Protein AF-A0A8J8PZ64-F1 (afdb_monomer_lite)

InterPro domains:
  IPR006311 Twin-arginine translocation pathway, signal sequence [PS51318] (1-41)

pLDDT: mean 71.72, std 23.42, range [32.97, 97.94]

Secondary structure (DSSP, 8-state):
---------------------------------------------S------SSGGG-BTTB--SEEEEEEEPTT--EEEEEEESS-EES-SS-S-GGGS-SEEEEEE-TT-EEEEEE-S-EEEEEESSTTEEEEEEE--

Structure (mmCIF, N/CA/C/O backbone):
data_AF-A0A8J8PZ64-F1
#
_entry.id   AF-A0A8J8PZ64-F1
#
loop_
_atom_site.group_PDB
_atom_site.id
_atom_site.type_symbol
_atom_site.label_atom_id
_atom_site.label_alt_id
_atom_site.label_comp_id
_atom_site.label_asym_id
_atom_site.label_entity_id
_atom_site.label_seq_id
_atom_site.pdbx_PDB_ins_code
_atom_site.Cartn_x
_atom_site.Cartn_y
_atom_site.Cartn_z
_atom_site.occupancy
_atom_site.B_iso_or_equiv
_atom_site.auth_seq_id
_atom_site.auth_comp_id
_atom_site.auth_asym_id
_atom_site.auth_atom_id
_atom_site.pdbx_PDB_model_num
ATOM 1 N N . MET A 1 1 ? 7.705 -30.004 -70.614 1.00 44.09 1 MET A N 1
ATOM 2 C CA . MET A 1 1 ? 8.760 -28.973 -70.500 1.00 44.09 1 MET A CA 1
ATOM 3 C C . MET A 1 1 ? 9.393 -29.114 -69.126 1.00 44.09 1 MET A C 1
ATOM 5 O O . MET A 1 1 ? 8.659 -29.340 -68.176 1.00 44.09 1 MET A O 1
ATOM 9 N N . GLY A 1 2 ? 10.727 -29.132 -69.077 1.00 36.69 2 GLY A N 1
ATOM 10 C CA . GLY A 1 2 ? 11.543 -29.441 -67.898 1.00 36.69 2 GLY A CA 1
ATOM 11 C C . GLY A 1 2 ? 11.630 -28.334 -66.825 1.00 36.69 2 GLY A C 1
ATOM 12 O O . GLY A 1 2 ? 10.938 -27.327 -66.953 1.00 36.69 2 GLY A O 1
ATOM 13 N N . PRO A 1 3 ? 12.465 -28.541 -65.782 1.00 56.84 3 PRO A N 1
ATOM 14 C CA . PRO A 1 3 ? 12.222 -28.136 -64.385 1.00 56.84 3 PRO A CA 1
ATOM 15 C C . PRO A 1 3 ? 13.224 -27.101 -63.828 1.00 56.84 3 PRO A C 1
ATOM 17 O O . PRO A 1 3 ? 14.312 -27.000 -64.377 1.00 56.84 3 PRO A O 1
ATOM 20 N N . GLN A 1 4 ? 12.909 -26.443 -62.697 1.00 46.75 4 GLN A N 1
ATOM 21 C CA . GLN A 1 4 ? 13.827 -25.866 -61.672 1.00 46.75 4 GLN A CA 1
ATOM 22 C C . GLN A 1 4 ? 12.979 -25.707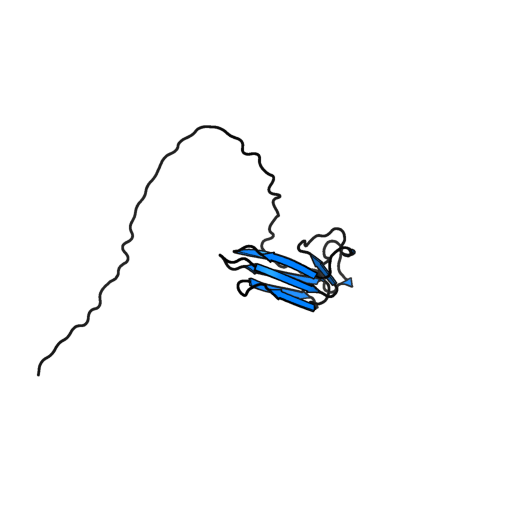 -60.385 1.00 46.75 4 GLN A C 1
ATOM 24 O O . GLN A 1 4 ? 11.940 -25.064 -60.456 1.00 46.75 4 GLN A O 1
ATOM 29 N N . ASN A 1 5 ? 13.153 -26.366 -59.233 1.00 42.94 5 ASN A N 1
ATOM 30 C CA . ASN A 1 5 ? 14.289 -26.787 -58.405 1.00 42.94 5 ASN A CA 1
ATOM 31 C C . ASN A 1 5 ? 15.132 -25.641 -57.833 1.00 42.94 5 ASN A C 1
ATOM 33 O O . ASN A 1 5 ? 16.129 -25.265 -58.439 1.00 42.94 5 ASN A O 1
ATOM 37 N N . SER A 1 6 ? 14.772 -25.193 -56.627 1.00 44.69 6 SER A N 1
ATOM 38 C CA . SER A 1 6 ? 15.728 -24.723 -55.615 1.00 44.69 6 SER A CA 1
ATOM 39 C C . SER A 1 6 ? 15.056 -24.635 -54.242 1.00 44.69 6 SER A C 1
ATOM 41 O O . SER A 1 6 ? 14.437 -23.640 -53.874 1.00 44.69 6 SER A O 1
ATOM 43 N N . SER A 1 7 ? 15.183 -25.729 -53.494 1.00 43.94 7 SER A N 1
ATOM 44 C CA . SER A 1 7 ? 15.190 -25.732 -52.035 1.00 43.94 7 SER A CA 1
ATOM 45 C C . SER A 1 7 ? 16.496 -25.097 -51.560 1.00 43.94 7 SER A C 1
ATOM 47 O O . SER A 1 7 ? 17.557 -25.464 -52.068 1.00 43.94 7 SER A O 1
ATOM 49 N N . THR A 1 8 ? 16.429 -24.212 -50.568 1.00 46.50 8 THR A N 1
ATOM 50 C CA . THR A 1 8 ? 17.603 -23.816 -49.783 1.00 46.50 8 THR A CA 1
ATOM 51 C C . THR A 1 8 ? 17.217 -23.821 -48.307 1.00 46.50 8 THR A C 1
ATOM 53 O O . THR A 1 8 ? 16.705 -22.839 -47.776 1.00 46.50 8 THR A O 1
ATOM 56 N N . GLU A 1 9 ? 17.423 -24.965 -47.664 1.00 47.56 9 GLU A N 1
ATOM 57 C CA . GLU A 1 9 ? 17.881 -25.016 -46.275 1.00 47.56 9 GLU A CA 1
ATOM 58 C C . GLU A 1 9 ? 19.364 -24.611 -46.290 1.00 47.56 9 GLU A C 1
ATOM 60 O O . GLU A 1 9 ? 20.082 -25.092 -47.163 1.00 47.56 9 GLU A O 1
ATOM 65 N N . ASP A 1 10 ? 19.822 -23.721 -45.402 1.00 39.72 10 ASP A N 1
ATOM 66 C CA . ASP A 1 10 ? 20.865 -24.099 -44.434 1.00 39.72 10 ASP A CA 1
ATOM 67 C C . ASP A 1 10 ? 21.176 -23.013 -43.383 1.00 39.72 10 ASP A C 1
ATOM 69 O O . ASP A 1 10 ? 21.138 -21.808 -43.639 1.00 39.72 10 ASP A O 1
ATOM 73 N N . ASP A 1 11 ? 21.489 -23.537 -42.200 1.00 41.00 11 ASP A N 1
ATOM 74 C CA . ASP A 1 11 ? 22.303 -23.058 -41.085 1.00 41.00 11 ASP A CA 1
ATOM 75 C C . ASP A 1 11 ? 22.575 -21.548 -40.921 1.00 41.00 11 ASP A C 1
ATOM 77 O O . ASP A 1 11 ? 23.451 -20.948 -41.542 1.00 41.00 11 ASP A O 1
ATOM 81 N N . SER A 1 12 ? 21.978 -20.967 -39.878 1.00 41.50 12 SER A N 1
ATOM 82 C CA . SER A 1 12 ? 22.634 -19.913 -39.093 1.00 41.50 12 SER A CA 1
ATOM 83 C C . SER A 1 12 ? 22.978 -20.461 -37.711 1.00 41.50 12 SER A C 1
ATOM 85 O O . SER A 1 12 ? 22.305 -20.197 -36.714 1.00 41.50 12 SER A O 1
ATOM 87 N N . ARG A 1 13 ? 24.048 -21.262 -37.669 1.00 42.12 13 ARG A N 1
ATOM 88 C CA . ARG A 1 13 ? 24.773 -21.603 -36.441 1.00 42.12 13 ARG A CA 1
ATOM 89 C C . ARG A 1 13 ? 25.406 -20.338 -35.874 1.00 42.12 13 ARG A C 1
ATOM 91 O O . ARG A 1 13 ? 26.291 -19.745 -36.486 1.00 42.12 13 ARG A O 1
ATOM 98 N N . ALA A 1 14 ? 24.957 -19.944 -34.688 1.00 43.00 14 ALA A N 1
ATOM 99 C CA . ALA A 1 14 ? 25.652 -18.968 -33.866 1.00 43.00 14 ALA A CA 1
ATOM 100 C C . ALA A 1 14 ? 26.965 -19.589 -33.363 1.00 43.00 14 ALA A C 1
ATOM 102 O O . ALA A 1 14 ? 26.963 -20.514 -32.549 1.00 43.00 14 ALA A O 1
ATOM 103 N N . ASP A 1 15 ? 28.079 -19.087 -33.883 1.00 42.19 15 ASP A N 1
ATOM 104 C CA . ASP A 1 15 ? 29.432 -19.436 -33.462 1.00 42.19 15 ASP A CA 1
ATOM 105 C C . ASP A 1 15 ? 29.724 -18.821 -32.070 1.00 42.19 15 ASP A C 1
ATOM 107 O O . ASP A 1 15 ? 29.544 -17.610 -31.886 1.00 42.19 15 ASP A O 1
ATOM 111 N N . PRO A 1 16 ? 30.158 -19.595 -31.056 1.00 41.16 16 PRO A N 1
ATOM 112 C CA . PRO A 1 16 ? 30.457 -19.061 -29.734 1.00 41.16 16 PRO A CA 1
ATOM 113 C C . PRO A 1 16 ? 31.863 -18.445 -29.710 1.00 41.16 16 PRO A C 1
ATOM 115 O O . PRO A 1 16 ? 32.870 -19.138 -29.543 1.00 41.16 16 PRO A O 1
ATOM 118 N N . GLN A 1 17 ? 31.953 -17.116 -29.806 1.00 47.59 17 GLN A N 1
ATOM 119 C CA . GLN A 1 17 ? 33.212 -16.410 -29.563 1.00 47.59 17 GLN A CA 1
ATOM 120 C C . GLN A 1 17 ? 33.625 -16.500 -28.086 1.00 47.59 17 GLN A C 1
ATOM 122 O O . GLN A 1 17 ? 33.199 -15.731 -27.226 1.00 47.59 17 GLN A O 1
ATOM 127 N N . ARG A 1 18 ? 34.535 -17.437 -27.809 1.00 47.91 18 ARG A N 1
ATOM 128 C CA . ARG A 1 18 ? 35.382 -17.461 -26.615 1.00 47.91 18 ARG A CA 1
ATOM 129 C C . ARG A 1 18 ? 36.363 -16.289 -26.657 1.00 47.91 18 ARG A C 1
ATOM 131 O O . ARG A 1 18 ? 37.212 -16.242 -27.545 1.00 47.91 18 ARG A O 1
ATOM 138 N N . ARG A 1 19 ? 36.344 -15.424 -25.642 1.00 50.28 19 ARG A N 1
ATOM 139 C CA . ARG A 1 19 ? 37.523 -14.643 -25.231 1.00 50.28 19 ARG A CA 1
ATOM 140 C C . ARG A 1 19 ? 37.612 -14.569 -23.709 1.00 50.28 19 ARG A C 1
ATOM 142 O O . ARG A 1 19 ? 36.892 -13.815 -23.068 1.00 50.28 19 ARG A O 1
ATOM 149 N N . SER A 1 20 ? 38.531 -15.362 -23.161 1.00 43.62 20 SER A N 1
ATOM 150 C CA . SER A 1 20 ? 39.109 -15.159 -21.834 1.00 43.62 20 SER A CA 1
ATOM 151 C C . SER A 1 20 ? 40.058 -13.965 -21.878 1.00 43.62 20 SER A C 1
ATOM 153 O O . SER A 1 20 ? 40.955 -13.940 -22.717 1.00 43.62 20 SER A O 1
ATOM 155 N N . VAL A 1 21 ? 39.921 -13.034 -20.936 1.00 55.03 21 VAL A N 1
ATOM 156 C CA . VAL A 1 21 ? 41.007 -12.127 -20.547 1.00 55.03 21 VAL A CA 1
ATOM 157 C C . VAL A 1 21 ? 41.043 -12.076 -19.022 1.00 55.03 21 VAL A C 1
ATOM 159 O O . VAL A 1 21 ? 40.174 -11.488 -18.386 1.00 55.03 21 VAL A O 1
ATOM 162 N N . LEU A 1 22 ? 42.048 -12.743 -18.450 1.00 48.59 22 LEU A N 1
ATOM 163 C CA . LEU A 1 22 ? 42.531 -12.481 -17.099 1.00 48.59 22 LEU A CA 1
ATOM 164 C C . LEU A 1 22 ? 43.326 -11.167 -17.113 1.00 48.59 22 LEU A C 1
ATOM 166 O O . LEU A 1 22 ? 44.247 -11.021 -17.912 1.00 48.59 22 LEU A O 1
ATOM 170 N N . ALA A 1 23 ? 43.025 -10.262 -16.186 1.00 49.69 23 ALA A N 1
ATOM 171 C CA . ALA A 1 23 ? 43.914 -9.182 -15.757 1.00 49.69 23 ALA A CA 1
ATOM 172 C C . ALA A 1 23 ? 43.668 -8.996 -14.249 1.00 49.69 23 ALA A C 1
ATOM 174 O O . ALA A 1 23 ? 42.551 -8.710 -13.835 1.00 49.69 23 ALA A O 1
ATOM 175 N N . ALA A 1 24 ? 44.556 -9.507 -13.400 1.00 44.16 24 ALA A N 1
ATOM 176 C CA . ALA A 1 24 ? 45.791 -8.876 -12.922 1.00 44.16 24 ALA A CA 1
ATOM 177 C C . ALA A 1 24 ? 45.537 -8.084 -11.628 1.00 44.16 24 ALA A C 1
ATOM 179 O O . ALA A 1 24 ? 44.830 -7.082 -11.600 1.00 44.16 24 ALA A O 1
ATOM 180 N N . MET A 1 25 ? 46.122 -8.603 -10.547 1.00 43.38 25 MET A N 1
ATOM 181 C CA . MET A 1 25 ? 46.136 -8.019 -9.213 1.00 43.38 25 MET A CA 1
ATOM 182 C C . MET A 1 25 ? 47.025 -6.772 -9.183 1.00 43.38 25 MET A C 1
ATOM 184 O O . MET A 1 25 ? 48.146 -6.799 -9.687 1.00 43.38 25 MET A O 1
ATOM 188 N N . GLY A 1 26 ? 46.552 -5.718 -8.523 1.00 41.91 26 GLY A N 1
ATOM 189 C CA . GLY A 1 26 ? 47.338 -4.543 -8.165 1.00 41.91 26 GLY A CA 1
ATOM 190 C C . GLY A 1 26 ? 46.843 -3.993 -6.832 1.00 41.91 26 GLY A C 1
ATOM 191 O O . GLY A 1 26 ? 45.707 -3.543 -6.727 1.00 41.91 26 GLY A O 1
ATOM 192 N N . ALA A 1 27 ? 47.683 -4.087 -5.805 1.00 42.91 27 ALA A N 1
ATOM 193 C CA . ALA A 1 27 ? 47.461 -3.510 -4.487 1.00 42.91 27 ALA A CA 1
ATOM 194 C C . ALA A 1 27 ? 48.026 -2.082 -4.434 1.00 42.91 27 ALA A C 1
ATOM 196 O O . ALA A 1 27 ? 49.112 -1.862 -4.964 1.00 42.91 27 ALA A O 1
ATOM 197 N N . LEU A 1 28 ? 47.328 -1.159 -3.754 1.00 39.88 28 LEU A N 1
ATOM 198 C CA . LEU A 1 28 ? 47.833 -0.330 -2.639 1.00 39.88 28 LEU A CA 1
ATOM 199 C C . LEU A 1 28 ? 46.934 0.902 -2.375 1.00 39.88 28 LEU A C 1
ATOM 201 O O . LEU A 1 28 ? 46.768 1.775 -3.217 1.00 39.88 28 LEU A O 1
ATOM 205 N N . THR A 1 29 ? 46.428 0.950 -1.136 1.00 41.19 29 THR A N 1
ATOM 206 C CA . THR A 1 29 ? 46.240 2.123 -0.251 1.00 41.19 29 THR A CA 1
ATOM 207 C C . THR A 1 29 ? 45.399 3.335 -0.685 1.00 41.19 29 THR A C 1
ATOM 209 O O . THR A 1 29 ? 45.853 4.188 -1.435 1.00 41.19 29 THR A O 1
ATOM 212 N N . GLY A 1 30 ? 44.295 3.541 0.048 1.00 35.56 30 GLY A N 1
ATOM 213 C CA . GLY A 1 30 ? 44.130 4.779 0.824 1.00 35.56 30 GLY A CA 1
ATOM 214 C C . GLY A 1 30 ? 43.099 5.799 0.336 1.00 35.56 30 GLY A C 1
ATOM 215 O O . GLY A 1 30 ? 43.448 6.774 -0.313 1.00 35.56 30 GLY A O 1
ATOM 216 N N . THR A 1 31 ? 41.848 5.655 0.775 1.00 42.34 31 THR A N 1
ATOM 217 C CA . THR A 1 31 ? 41.052 6.731 1.406 1.00 42.34 31 THR A CA 1
ATOM 218 C C . THR A 1 31 ? 39.770 6.108 1.948 1.00 42.34 31 THR A C 1
ATOM 220 O O . THR A 1 31 ? 38.988 5.512 1.212 1.00 42.34 31 THR A O 1
ATOM 223 N N . ALA A 1 32 ? 39.582 6.186 3.266 1.00 42.22 32 ALA A N 1
ATOM 224 C CA . ALA A 1 32 ? 38.346 5.781 3.914 1.00 42.22 32 ALA A CA 1
ATOM 225 C C . ALA A 1 32 ? 37.235 6.737 3.464 1.00 42.22 32 ALA A C 1
ATOM 227 O O . ALA A 1 32 ? 37.140 7.859 3.961 1.00 42.22 32 ALA A O 1
ATOM 228 N N . LEU A 1 33 ? 36.411 6.304 2.505 1.00 40.50 33 LEU A N 1
ATOM 229 C CA . LEU A 1 33 ? 35.115 6.929 2.302 1.00 40.50 33 LEU A CA 1
ATOM 230 C C . LEU A 1 33 ? 34.301 6.667 3.564 1.00 40.50 33 LEU A C 1
ATOM 232 O O . LEU A 1 33 ? 34.000 5.525 3.910 1.00 40.50 33 LEU A O 1
ATOM 236 N N . THR A 1 34 ? 33.993 7.758 4.255 1.00 40.31 34 THR A N 1
ATOM 237 C CA . THR A 1 34 ? 32.978 7.857 5.294 1.00 40.31 34 THR A CA 1
ATOM 238 C C . THR A 1 34 ? 31.793 6.968 4.943 1.00 40.31 34 THR A C 1
ATOM 240 O O . THR A 1 34 ? 31.083 7.231 3.970 1.00 40.31 34 THR A O 1
ATOM 243 N N . SER A 1 35 ? 31.590 5.916 5.735 1.00 37.69 35 SER A N 1
ATOM 244 C CA . SER A 1 35 ? 30.360 5.140 5.761 1.00 37.69 35 SER A CA 1
ATOM 245 C C . SER A 1 35 ? 29.231 6.082 6.168 1.00 37.69 35 SER A C 1
ATOM 247 O O . SER A 1 35 ? 28.933 6.244 7.351 1.00 37.69 35 SER A O 1
ATOM 249 N N . ALA A 1 36 ? 28.632 6.750 5.183 1.00 41.53 36 ALA A N 1
ATOM 250 C CA . ALA A 1 36 ? 27.287 7.267 5.309 1.00 41.53 36 ALA A CA 1
ATOM 251 C C . ALA A 1 36 ? 26.434 6.052 5.663 1.00 41.53 36 ALA A C 1
ATOM 253 O O . ALA A 1 36 ? 26.318 5.124 4.863 1.00 41.53 36 ALA A O 1
ATOM 254 N N . GLY A 1 37 ? 25.964 6.009 6.908 1.00 36.06 37 GLY A N 1
ATOM 255 C CA . GLY A 1 37 ? 25.127 4.937 7.407 1.00 36.06 37 GLY A CA 1
ATOM 256 C C . GLY A 1 37 ? 23.898 4.825 6.523 1.00 36.06 37 GLY A C 1
ATOM 257 O O . GLY A 1 37 ? 22.923 5.546 6.709 1.00 36.06 37 GLY A O 1
ATOM 258 N N . THR A 1 38 ? 23.939 3.915 5.556 1.00 38.47 38 THR A N 1
ATOM 259 C CA . THR A 1 38 ? 22.728 3.351 4.994 1.00 38.47 38 THR A CA 1
ATOM 260 C C . THR A 1 38 ? 22.106 2.597 6.150 1.00 38.47 38 THR A C 1
ATOM 262 O O . THR A 1 38 ? 22.585 1.522 6.520 1.00 38.47 38 THR A O 1
ATOM 265 N N . ALA A 1 39 ? 21.098 3.202 6.778 1.00 34.72 39 ALA A N 1
ATOM 266 C CA . ALA A 1 39 ? 20.171 2.468 7.613 1.00 34.72 39 ALA A CA 1
ATOM 267 C C . ALA A 1 39 ? 19.764 1.244 6.792 1.00 34.72 39 ALA A C 1
ATOM 269 O O . ALA A 1 39 ? 19.153 1.376 5.729 1.00 34.72 39 ALA A O 1
ATOM 270 N N . ALA A 1 40 ? 20.227 0.070 7.215 1.00 34.34 40 ALA A N 1
ATOM 271 C CA . ALA A 1 40 ? 19.854 -1.181 6.597 1.00 34.34 40 ALA A CA 1
ATOM 272 C C . ALA A 1 40 ? 18.373 -1.373 6.922 1.00 34.34 40 ALA A C 1
ATOM 274 O O . ALA A 1 40 ? 18.018 -1.939 7.953 1.00 34.34 40 ALA A O 1
ATOM 275 N N . ALA A 1 41 ? 17.505 -0.822 6.075 1.00 32.97 41 ALA A N 1
ATOM 276 C CA . ALA A 1 41 ? 16.112 -1.202 6.054 1.00 32.97 41 ALA A CA 1
ATOM 277 C C . ALA A 1 41 ? 16.114 -2.696 5.731 1.00 32.97 41 ALA A C 1
ATOM 279 O O . ALA A 1 41 ? 16.469 -3.101 4.623 1.00 32.97 41 ALA A O 1
ATOM 280 N N . ARG A 1 42 ? 15.814 -3.520 6.738 1.00 37.03 42 ARG A N 1
ATOM 281 C CA . ARG A 1 42 ? 15.570 -4.947 6.557 1.00 37.03 42 ARG A CA 1
ATOM 282 C C . ARG A 1 42 ? 14.378 -5.044 5.607 1.00 37.03 42 ARG A C 1
ATOM 284 O O . ARG A 1 42 ? 13.244 -4.810 6.007 1.00 37.03 42 ARG A O 1
ATOM 291 N N . GLN A 1 43 ? 14.649 -5.283 4.327 1.00 41.81 43 GLN A N 1
ATOM 292 C CA . GLN A 1 43 ? 13.611 -5.652 3.379 1.00 41.81 43 GLN A CA 1
ATOM 293 C C . GLN A 1 43 ? 13.179 -7.065 3.758 1.00 41.81 43 GLN A C 1
ATOM 295 O O . GLN A 1 43 ? 13.906 -8.019 3.500 1.00 41.81 43 GLN A O 1
ATOM 300 N N . ASP A 1 44 ? 12.031 -7.190 4.421 1.00 48.41 44 ASP A N 1
ATOM 301 C CA . ASP A 1 44 ? 11.361 -8.481 4.543 1.00 48.41 44 ASP A CA 1
ATOM 302 C C . ASP A 1 44 ? 11.001 -8.976 3.133 1.00 48.41 44 ASP A C 1
ATOM 304 O O . ASP A 1 44 ? 10.517 -8.207 2.294 1.00 48.41 44 ASP A O 1
ATOM 308 N N . ASP A 1 45 ? 11.231 -10.266 2.873 1.00 46.62 45 ASP A N 1
ATOM 309 C CA . ASP A 1 45 ? 11.183 -10.931 1.559 1.00 46.62 45 ASP A CA 1
ATOM 310 C C . ASP A 1 45 ? 9.805 -10.921 0.854 1.00 46.62 45 ASP A C 1
ATOM 312 O O . ASP A 1 45 ? 9.598 -11.555 -0.182 1.00 46.62 45 ASP A O 1
ATOM 316 N N . GLY A 1 46 ? 8.844 -10.121 1.316 1.00 47.03 46 GLY A N 1
ATOM 317 C CA . GLY A 1 46 ? 7.579 -9.889 0.619 1.00 47.03 46 GLY A CA 1
ATOM 318 C C . GLY A 1 46 ? 6.480 -10.876 0.902 1.00 47.03 46 GLY A C 1
ATOM 319 O O . GLY A 1 46 ? 5.560 -11.008 0.096 1.00 47.03 46 GLY A O 1
ATOM 320 N N . GLN A 1 47 ? 6.565 -11.557 2.033 1.00 43.75 47 GLN A N 1
ATOM 321 C CA . GLN A 1 47 ? 5.393 -12.167 2.629 1.00 43.75 47 GLN A CA 1
ATOM 322 C C . GLN A 1 47 ? 4.509 -11.028 3.152 1.00 43.75 47 GLN A C 1
ATOM 324 O O . GLN A 1 47 ? 4.860 -10.335 4.107 1.00 43.75 47 GLN A O 1
ATOM 329 N N . VAL A 1 48 ? 3.384 -10.788 2.477 1.00 48.66 48 VAL A N 1
ATOM 330 C CA . VAL A 1 48 ? 2.357 -9.858 2.953 1.00 48.66 48 VAL A CA 1
ATOM 331 C C . VAL A 1 48 ? 1.632 -10.528 4.114 1.00 48.66 48 VAL A C 1
ATOM 333 O O . VAL A 1 48 ? 0.667 -11.268 3.940 1.00 48.66 48 VAL A O 1
ATOM 336 N N . GLU A 1 49 ? 2.132 -10.301 5.320 1.00 48.12 49 GLU A N 1
ATOM 337 C CA . GLU A 1 49 ? 1.495 -10.779 6.536 1.00 48.12 49 GLU A CA 1
ATOM 338 C C . GLU A 1 49 ? 0.437 -9.780 7.007 1.00 48.12 49 GLU A C 1
ATOM 340 O O . GLU A 1 49 ? 0.722 -8.846 7.753 1.00 48.12 49 GLU A O 1
ATOM 345 N N . THR A 1 50 ? -0.809 -10.004 6.607 1.00 49.19 50 THR A N 1
ATOM 346 C CA . THR A 1 50 ? -1.950 -9.426 7.324 1.00 49.19 50 THR A CA 1
ATOM 347 C C . THR A 1 50 ? -2.153 -10.255 8.593 1.00 49.19 50 THR A C 1
ATOM 349 O O . THR A 1 50 ? -2.243 -11.482 8.520 1.00 49.19 50 THR A O 1
ATOM 352 N N . ARG A 1 51 ? -2.157 -9.644 9.776 1.00 53.50 51 ARG A N 1
ATOM 353 C CA . ARG A 1 51 ? -2.543 -10.308 11.027 1.00 53.50 51 ARG A CA 1
ATOM 354 C C . ARG A 1 51 ? -3.704 -9.470 11.623 1.00 53.50 51 ARG A C 1
ATOM 356 O O . ARG A 1 51 ? -3.906 -8.323 11.243 1.00 53.50 51 ARG A O 1
ATOM 363 N N . GLY A 1 52 ? -4.621 -10.124 12.339 1.00 52.34 52 GLY A N 1
ATOM 364 C CA . GLY A 1 52 ? -5.935 -9.567 12.711 1.00 52.34 52 GLY A CA 1
ATOM 365 C C . GLY A 1 52 ? -7.084 -9.926 11.747 1.00 52.34 52 GLY A C 1
ATOM 366 O O . GLY A 1 52 ? -6.883 -10.077 10.541 1.00 52.34 52 GLY A O 1
ATOM 367 N N . CYS A 1 53 ? -8.290 -10.135 12.295 1.00 56.97 53 CYS A N 1
ATOM 368 C CA . CYS A 1 53 ? -9.521 -10.439 11.536 1.00 56.97 53 CYS A CA 1
ATOM 369 C C . CYS A 1 53 ? -10.498 -9.251 11.459 1.00 56.97 53 CYS A C 1
ATOM 371 O O . CYS A 1 53 ? -11.457 -9.309 10.704 1.00 56.97 53 CYS A O 1
ATOM 373 N N . SER A 1 54 ? -10.306 -8.213 12.279 1.00 62.19 54 SER A N 1
ATOM 374 C CA . SER A 1 54 ? -11.128 -6.995 12.306 1.00 62.19 54 SER A CA 1
ATOM 375 C C . SER A 1 54 ? -10.369 -5.878 13.022 1.00 62.19 54 SER A C 1
ATOM 377 O O . SER A 1 54 ? -9.503 -6.177 13.847 1.00 62.19 54 SER A O 1
ATOM 379 N N . ASP A 1 55 ? -10.729 -4.615 12.773 1.00 64.06 55 ASP A N 1
ATOM 380 C CA . ASP A 1 55 ? -10.044 -3.460 13.373 1.00 64.06 55 ASP A CA 1
ATOM 381 C C . ASP A 1 55 ? -10.064 -3.485 14.918 1.00 64.06 55 ASP A C 1
ATOM 383 O O . ASP A 1 55 ? -9.132 -3.028 15.573 1.00 64.06 55 ASP A O 1
ATOM 387 N N . ALA A 1 56 ? -11.106 -4.068 15.521 1.00 62.62 56 ALA A N 1
ATOM 388 C CA . ALA A 1 56 ? -11.247 -4.174 16.975 1.00 62.62 56 ALA A CA 1
ATOM 389 C C . ALA A 1 56 ? -10.284 -5.187 17.623 1.00 62.62 56 ALA A C 1
ATOM 391 O O . ALA A 1 56 ? -10.086 -5.152 18.835 1.00 62.62 56 ALA A O 1
ATOM 392 N N . ALA A 1 57 ? -9.713 -6.101 16.834 1.00 61.31 57 ALA A N 1
ATOM 393 C CA . ALA A 1 57 ? -8.778 -7.125 17.300 1.00 61.31 57 ALA A CA 1
ATOM 394 C C . ALA A 1 57 ? -7.305 -6.719 17.120 1.00 61.31 57 ALA A C 1
ATOM 396 O O . ALA A 1 57 ? -6.414 -7.510 17.429 1.00 61.31 57 ALA A O 1
ATOM 397 N N . LEU A 1 58 ? -7.055 -5.520 16.591 1.00 66.81 58 LEU A N 1
ATOM 398 C CA . LEU A 1 58 ? -5.717 -5.026 16.311 1.00 66.81 58 LEU A CA 1
ATOM 399 C C . LEU A 1 58 ? -4.972 -4.684 17.602 1.00 66.81 58 LEU A C 1
ATOM 401 O O . LEU A 1 58 ? -5.505 -4.027 18.500 1.00 66.81 58 LEU A O 1
ATOM 405 N N . THR A 1 59 ? -3.715 -5.105 17.677 1.00 66.00 59 THR A N 1
ATOM 406 C CA . THR A 1 59 ? -2.791 -4.702 18.742 1.00 66.00 59 THR A CA 1
ATOM 407 C C . THR A 1 59 ? -1.877 -3.588 18.220 1.00 66.00 59 THR A C 1
ATOM 409 O O . THR A 1 59 ? -1.809 -3.360 17.013 1.00 66.00 59 THR A O 1
ATOM 412 N N . PRO A 1 60 ? -1.130 -2.876 19.083 1.00 65.38 60 PRO A N 1
ATOM 413 C CA . PRO A 1 60 ? -0.150 -1.891 18.614 1.00 65.38 60 PRO A CA 1
ATOM 414 C C . PRO A 1 60 ? 0.903 -2.473 17.652 1.00 65.38 60 PRO A C 1
ATOM 416 O O . PRO A 1 60 ? 1.401 -1.774 16.774 1.00 65.38 60 PRO A O 1
ATOM 419 N N . GLU A 1 61 ? 1.230 -3.757 17.804 1.00 65.62 61 GLU A N 1
ATOM 420 C CA . GLU A 1 61 ? 2.189 -4.481 16.958 1.00 65.62 61 GLU A CA 1
ATOM 421 C C . GLU A 1 61 ? 1.573 -4.945 15.631 1.00 65.62 61 GLU A C 1
ATOM 423 O O . GLU A 1 61 ? 2.288 -5.130 14.645 1.00 65.62 61 GLU A O 1
ATOM 428 N N . ASP A 1 62 ? 0.252 -5.111 15.614 1.00 73.75 62 ASP A N 1
ATOM 429 C CA . ASP A 1 62 ? -0.538 -5.646 14.515 1.00 73.75 62 ASP A CA 1
ATOM 430 C C . ASP A 1 62 ? -1.735 -4.734 14.259 1.00 73.75 62 ASP A C 1
ATOM 432 O O . ASP A 1 62 ? -2.869 -5.029 14.638 1.00 73.75 62 ASP A O 1
ATOM 436 N N . TRP A 1 63 ? -1.438 -3.558 13.705 1.00 80.69 63 TRP A N 1
ATOM 437 C CA . TRP A 1 63 ? -2.392 -2.458 13.607 1.00 80.69 63 TRP A CA 1
ATOM 438 C C . TRP A 1 63 ? -3.063 -2.329 12.241 1.00 80.69 63 TRP A C 1
ATOM 440 O O . TRP A 1 63 ? -3.908 -1.458 12.077 1.00 80.69 63 TRP A O 1
ATOM 450 N N . SER A 1 64 ? -2.694 -3.138 11.249 1.00 86.75 64 SER A N 1
ATOM 451 C CA . SER A 1 64 ? -3.235 -3.050 9.889 1.00 86.75 64 SER A CA 1
ATOM 452 C C . SER A 1 64 ? -4.112 -4.255 9.562 1.00 86.75 64 SER A C 1
ATOM 454 O O . SER A 1 64 ? -3.666 -5.389 9.709 1.00 86.75 64 SER A O 1
ATOM 456 N N . THR A 1 65 ? -5.305 -4.030 9.014 1.00 86.69 65 THR A N 1
ATOM 457 C CA . THR A 1 65 ? -6.189 -5.094 8.499 1.00 86.69 65 THR A CA 1
ATOM 458 C C . THR A 1 65 ? -5.978 -5.391 7.012 1.00 86.69 65 THR A C 1
ATOM 460 O O . THR A 1 65 ? -6.480 -6.390 6.486 1.00 86.69 65 THR A O 1
ATOM 463 N N . GLY A 1 66 ? -5.191 -4.566 6.318 1.00 89.06 66 GLY A N 1
ATOM 464 C CA . GLY A 1 66 ? -4.843 -4.767 4.920 1.00 89.06 66 GLY A CA 1
ATOM 465 C C . GLY A 1 66 ? -3.461 -4.248 4.548 1.00 89.06 66 GLY A C 1
ATOM 466 O O . GLY A 1 66 ? -2.832 -3.466 5.263 1.00 89.06 66 GLY A O 1
ATOM 467 N N . ALA A 1 67 ? -2.997 -4.701 3.391 1.00 92.69 67 ALA A N 1
ATOM 468 C CA . ALA A 1 67 ? -1.767 -4.262 2.767 1.00 92.69 67 ALA A CA 1
ATOM 469 C C . ALA A 1 67 ? -1.950 -4.155 1.250 1.00 92.69 67 ALA A C 1
ATOM 471 O O . ALA A 1 67 ? -2.560 -5.013 0.605 1.00 92.69 67 ALA A O 1
ATOM 472 N N . LEU A 1 68 ? -1.399 -3.087 0.686 1.00 93.88 68 LEU A N 1
ATOM 473 C CA . LEU A 1 68 ? -1.294 -2.837 -0.741 1.00 93.88 68 LEU A CA 1
ATOM 474 C C . LEU A 1 68 ? 0.184 -2.886 -1.111 1.00 93.88 68 LEU A C 1
ATOM 476 O O . LEU A 1 68 ? 0.962 -2.038 -0.688 1.00 93.88 68 LEU A O 1
ATOM 480 N N . THR A 1 69 ? 0.579 -3.879 -1.894 1.00 95.00 69 THR A N 1
ATOM 481 C CA . THR A 1 69 ? 1.949 -4.041 -2.375 1.00 95.00 69 THR A CA 1
ATOM 482 C C . THR A 1 69 ? 2.017 -3.661 -3.843 1.00 95.00 69 THR A C 1
ATOM 484 O O . THR A 1 69 ? 1.222 -4.133 -4.652 1.00 95.00 69 THR A O 1
ATOM 487 N N . VAL A 1 70 ? 2.988 -2.824 -4.196 1.00 95.12 70 VAL A N 1
ATOM 488 C CA . VAL A 1 70 ? 3.217 -2.366 -5.567 1.00 95.12 70 VAL A CA 1
ATOM 489 C C . VAL A 1 70 ? 4.617 -2.741 -6.007 1.00 95.12 70 VAL A C 1
ATOM 491 O O . VAL A 1 70 ? 5.593 -2.456 -5.313 1.00 95.12 70 VAL A O 1
ATOM 494 N N . GLN A 1 71 ? 4.704 -3.362 -7.177 1.00 95.69 71 GLN A N 1
ATOM 495 C CA . GLN A 1 71 ? 5.945 -3.658 -7.877 1.00 95.69 71 GLN A CA 1
ATOM 496 C C . GLN A 1 71 ? 5.996 -2.829 -9.158 1.00 95.69 71 GLN A C 1
ATOM 498 O O . GLN A 1 71 ? 5.138 -2.980 -10.029 1.00 95.69 71 GLN A O 1
ATOM 503 N N . ALA A 1 72 ? 7.024 -1.997 -9.301 1.00 95.69 72 ALA A N 1
ATOM 504 C CA . ALA A 1 72 ? 7.276 -1.296 -10.554 1.00 95.69 72 ALA A CA 1
ATOM 505 C C . ALA A 1 72 ? 8.078 -2.184 -11.515 1.00 95.69 72 ALA A C 1
ATOM 507 O O . ALA A 1 72 ? 9.011 -2.884 -11.100 1.00 95.69 72 ALA A O 1
ATOM 508 N N . CYS A 1 73 ? 7.729 -2.157 -12.801 1.00 92.19 73 CYS A N 1
ATOM 509 C CA . CYS A 1 73 ? 8.504 -2.825 -13.844 1.00 92.19 73 CYS A CA 1
ATOM 510 C C . CYS A 1 73 ? 9.945 -2.286 -13.907 1.00 92.19 73 CYS A C 1
ATOM 512 O O . CYS A 1 73 ? 10.230 -1.133 -13.571 1.00 92.19 73 CYS A O 1
ATOM 514 N N . SER A 1 74 ? 10.883 -3.116 -14.364 1.00 93.06 74 SER A N 1
ATOM 515 C CA . SER A 1 74 ? 12.256 -2.669 -14.616 1.00 93.06 74 SER A CA 1
ATOM 516 C C . SER A 1 74 ? 12.270 -1.532 -15.645 1.00 93.06 74 SER A C 1
ATOM 518 O O . SER A 1 74 ? 11.621 -1.625 -16.682 1.00 93.06 74 SER A O 1
ATOM 520 N N . GLY A 1 75 ? 13.014 -0.459 -15.362 1.00 92.75 75 GLY A N 1
ATOM 521 C CA . GLY A 1 75 ? 13.142 0.702 -16.254 1.00 92.75 75 GLY A CA 1
ATOM 522 C C . GLY A 1 75 ? 12.018 1.743 -16.169 1.00 92.75 75 GLY A C 1
ATOM 523 O O . GLY A 1 75 ? 12.066 2.733 -16.892 1.00 92.75 75 GLY A O 1
ATOM 524 N N . SER A 1 76 ? 11.019 1.576 -15.298 1.00 93.19 76 SER A N 1
ATOM 525 C CA . SER A 1 76 ? 9.959 2.574 -15.094 1.00 93.19 76 SER A CA 1
ATOM 526 C C . SER A 1 76 ? 9.588 2.682 -13.621 1.00 93.19 76 SER A C 1
ATOM 528 O O . SER A 1 76 ? 9.306 1.674 -12.987 1.00 93.19 76 SER A O 1
ATOM 530 N N . SER A 1 77 ? 9.601 3.894 -13.068 1.00 96.62 77 SER A N 1
ATOM 531 C CA . SER A 1 77 ? 9.061 4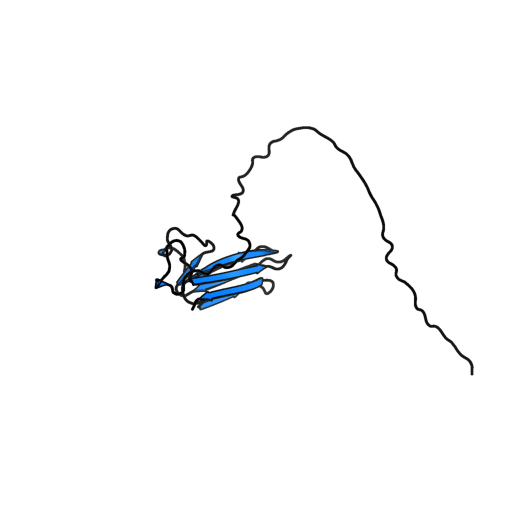.179 -11.735 1.00 96.62 77 SER A CA 1
ATOM 532 C C . SER A 1 77 ? 7.611 4.656 -11.829 1.00 96.62 77 SER A C 1
ATOM 534 O O . SER A 1 77 ? 7.085 4.910 -12.916 1.00 96.62 77 SER A O 1
ATOM 536 N N . GLY A 1 78 ? 6.949 4.794 -10.686 1.00 96.94 78 GLY A N 1
ATOM 537 C CA . GLY A 1 78 ? 5.614 5.371 -10.638 1.00 96.94 78 GLY A CA 1
ATOM 538 C C . GLY A 1 78 ? 5.187 5.736 -9.230 1.00 96.94 78 GLY A C 1
ATOM 539 O O . GLY A 1 78 ? 5.929 5.563 -8.266 1.00 96.94 78 GLY A O 1
ATOM 540 N N . GLU A 1 79 ? 3.977 6.259 -9.132 1.00 97.94 79 GLU A N 1
ATOM 541 C CA . GLU A 1 79 ? 3.340 6.626 -7.878 1.00 97.94 79 GLU A CA 1
ATOM 542 C C . GLU A 1 79 ? 2.000 5.914 -7.789 1.00 97.94 79 GLU A C 1
ATOM 544 O O . GLU A 1 79 ? 1.272 5.812 -8.781 1.00 97.94 79 GLU A O 1
ATOM 549 N N . VAL A 1 80 ? 1.688 5.426 -6.594 1.00 97.38 80 VAL A N 1
ATOM 550 C CA . VAL A 1 80 ? 0.360 4.932 -6.247 1.00 97.38 80 VAL A CA 1
ATOM 551 C C . VAL A 1 80 ? -0.201 5.821 -5.146 1.00 97.38 80 VAL A C 1
ATOM 553 O O . VAL A 1 80 ? 0.498 6.104 -4.175 1.00 97.38 80 VAL A O 1
ATOM 556 N N . SER A 1 81 ? -1.448 6.256 -5.278 1.00 97.56 81 SER A N 1
ATOM 557 C CA . SER A 1 81 ? -2.158 6.954 -4.206 1.00 97.56 81 SER A CA 1
ATOM 558 C C . SER A 1 81 ? -3.267 6.059 -3.683 1.00 97.56 81 SER A C 1
ATOM 560 O O . SER A 1 81 ? -4.066 5.535 -4.461 1.00 97.56 81 SER A O 1
ATOM 562 N N . LEU A 1 82 ? -3.314 5.884 -2.366 1.00 97.19 82 LEU A N 1
ATOM 563 C CA . LEU A 1 82 ? -4.308 5.077 -1.670 1.00 97.19 82 LEU A CA 1
ATOM 564 C C . LEU A 1 82 ? -5.066 5.960 -0.681 1.00 97.19 82 LEU A C 1
ATOM 566 O O . LEU A 1 82 ? -4.442 6.625 0.141 1.00 97.19 82 LEU A O 1
ATOM 570 N N . SER A 1 83 ? -6.395 5.915 -0.724 1.00 96.12 83 SER A N 1
ATOM 571 C CA . SER A 1 83 ? -7.282 6.526 0.269 1.00 96.12 83 SER A CA 1
ATOM 572 C C . SER A 1 83 ? -8.157 5.455 0.915 1.00 96.12 83 SER A C 1
ATOM 574 O O . SER A 1 83 ? -8.679 4.567 0.233 1.00 96.12 83 SER A O 1
ATOM 576 N N . VAL A 1 84 ? -8.323 5.537 2.234 1.00 94.06 84 VAL A N 1
ATOM 577 C CA . VAL A 1 84 ? -9.069 4.568 3.045 1.00 94.06 84 VAL A CA 1
ATOM 578 C C . VAL A 1 84 ? -10.000 5.262 4.039 1.00 94.06 84 VAL A C 1
ATOM 580 O O . VAL A 1 84 ? -9.840 6.441 4.347 1.00 94.06 84 VAL A O 1
ATOM 583 N N . THR A 1 85 ? -10.973 4.534 4.587 1.00 89.81 85 THR A N 1
ATOM 584 C CA . THR A 1 85 ? -11.798 5.038 5.702 1.00 89.81 85 THR A CA 1
ATOM 585 C C . THR A 1 85 ? -11.044 5.071 7.033 1.00 89.81 85 THR A C 1
ATOM 587 O O . THR A 1 85 ? -11.461 5.779 7.946 1.00 89.81 85 THR A O 1
ATOM 590 N N . GLY A 1 86 ? -9.984 4.267 7.168 1.00 90.94 86 GLY A N 1
ATOM 591 C CA . GLY A 1 86 ? -9.195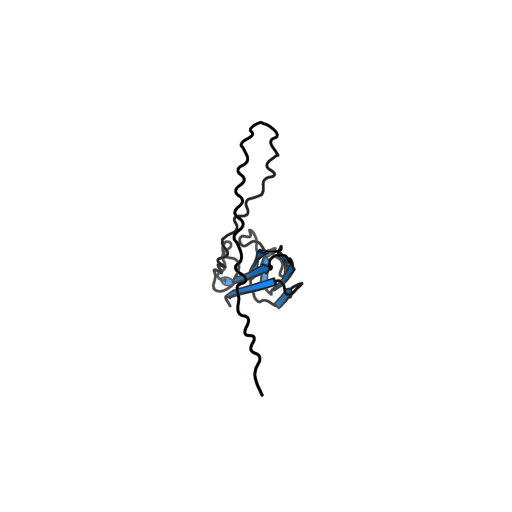 4.132 8.388 1.00 90.94 86 GLY A CA 1
ATOM 592 C C . GLY A 1 86 ? -7.914 4.962 8.363 1.00 90.94 86 GLY A C 1
ATOM 593 O O . GLY A 1 86 ? -7.941 6.197 8.327 1.00 90.94 86 GLY A O 1
ATOM 594 N N . ARG A 1 87 ? -6.785 4.263 8.457 1.00 93.44 87 ARG A N 1
ATOM 595 C CA . ARG A 1 87 ? -5.432 4.821 8.535 1.00 93.44 87 ARG A CA 1
ATOM 596 C C . ARG A 1 87 ? -4.523 4.121 7.537 1.00 93.44 87 ARG A C 1
ATOM 598 O O . ARG A 1 87 ? -4.743 2.949 7.253 1.00 93.44 87 ARG A O 1
ATOM 605 N N . VAL A 1 88 ? -3.515 4.817 7.023 1.00 94.75 88 VAL A N 1
ATOM 606 C CA . VAL A 1 88 ? -2.536 4.274 6.072 1.00 94.75 88 VAL A CA 1
ATOM 607 C C . VAL A 1 88 ? -1.119 4.710 6.441 1.00 94.75 88 VAL A C 1
ATOM 609 O O . VAL A 1 88 ? -0.917 5.796 6.978 1.00 94.75 88 VAL A O 1
ATOM 612 N N . SER A 1 89 ? -0.141 3.843 6.184 1.00 93.69 89 SER A N 1
ATOM 613 C CA . SER A 1 89 ? 1.278 4.099 6.440 1.00 93.69 89 SER A CA 1
ATOM 614 C C . SER A 1 89 ? 2.165 3.239 5.531 1.00 93.69 89 SER A C 1
ATOM 616 O O . SER A 1 89 ? 1.809 2.091 5.251 1.00 93.69 89 SER A O 1
ATOM 618 N N . PRO A 1 90 ? 3.337 3.731 5.094 1.00 92.75 90 PRO A N 1
ATOM 619 C CA . PRO A 1 90 ? 4.364 2.878 4.494 1.00 92.75 90 PRO A CA 1
ATOM 620 C C . PRO A 1 90 ? 5.028 1.94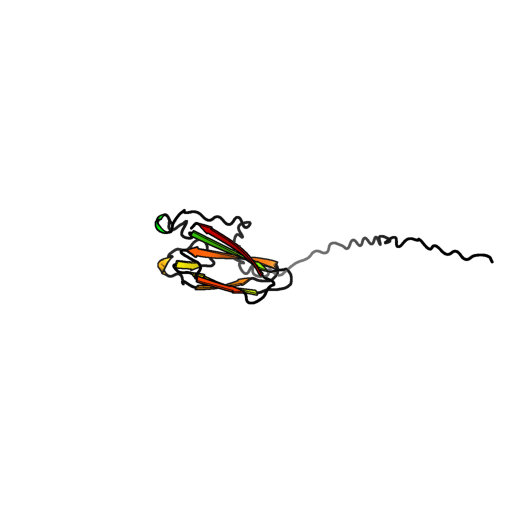9 5.526 1.00 92.75 90 PRO A C 1
ATOM 622 O O . PRO A 1 90 ? 5.503 0.869 5.174 1.00 92.75 90 PRO A O 1
ATOM 625 N N . ASP A 1 91 ? 5.024 2.334 6.804 1.00 90.19 91 ASP A N 1
ATOM 626 C CA . ASP A 1 91 ? 5.635 1.572 7.888 1.00 90.19 91 ASP A CA 1
ATOM 627 C C . ASP A 1 91 ? 4.638 0.596 8.514 1.00 90.19 91 ASP A C 1
ATOM 629 O O . ASP A 1 91 ? 3.560 0.991 8.969 1.00 90.19 91 ASP A O 1
ATOM 633 N N . ARG A 1 92 ? 5.031 -0.682 8.592 1.00 84.88 92 ARG A N 1
ATOM 634 C CA . ARG A 1 92 ? 4.241 -1.738 9.248 1.00 84.88 92 ARG A CA 1
ATOM 635 C C . ARG A 1 92 ? 4.176 -1.563 10.760 1.00 84.88 92 ARG A C 1
ATOM 637 O O . ARG A 1 92 ? 3.180 -1.928 11.366 1.00 84.88 92 ARG A O 1
ATOM 644 N N . HIS A 1 93 ? 5.222 -1.027 11.379 1.00 84.44 93 HIS A N 1
ATOM 645 C CA . HIS A 1 93 ? 5.299 -0.863 12.828 1.00 84.44 93 HIS A CA 1
ATOM 646 C C . HIS A 1 93 ? 5.305 0.623 13.162 1.00 84.44 93 HIS A C 1
ATOM 648 O O . HIS A 1 93 ? 6.273 1.323 12.876 1.00 84.44 93 HIS A O 1
ATOM 654 N N . VAL A 1 94 ? 4.219 1.101 13.764 1.00 83.44 94 VAL A N 1
ATOM 655 C CA . VAL A 1 94 ? 4.035 2.514 14.110 1.00 83.44 94 VAL A CA 1
ATOM 656 C C . VAL A 1 94 ? 3.801 2.650 15.608 1.00 83.44 94 VAL A C 1
ATOM 658 O O . VAL A 1 94 ? 3.135 1.825 16.223 1.00 83.44 94 VAL A O 1
ATOM 661 N N . GLN A 1 95 ? 4.342 3.707 16.212 1.00 81.31 95 GLN A N 1
ATOM 662 C CA . GLN A 1 95 ? 4.189 3.930 17.654 1.00 81.31 95 GLN A CA 1
ATOM 663 C C . GLN A 1 95 ? 2.802 4.468 18.028 1.00 81.31 95 GLN A C 1
ATOM 665 O O . GLN A 1 95 ? 2.321 4.218 19.130 1.00 81.31 95 GLN A O 1
ATOM 670 N N . ASN A 1 96 ? 2.158 5.220 17.129 1.00 83.31 96 ASN A N 1
ATOM 671 C CA . ASN A 1 96 ? 0.827 5.773 17.356 1.00 83.31 96 ASN A CA 1
ATOM 672 C C . ASN A 1 96 ? 0.027 5.849 16.048 1.00 83.31 96 ASN A C 1
ATOM 674 O O . ASN A 1 96 ? 0.269 6.706 15.199 1.00 83.31 96 ASN A O 1
ATOM 678 N N . THR A 1 97 ? -0.965 4.973 15.915 1.00 83.44 97 THR A N 1
ATOM 679 C CA . THR A 1 97 ? -1.823 4.857 14.727 1.00 83.44 97 THR A CA 1
ATOM 680 C C . THR A 1 97 ? -2.823 6.004 14.585 1.00 83.44 97 THR A C 1
ATOM 682 O O . THR A 1 97 ? -3.301 6.273 13.484 1.00 83.44 97 THR A O 1
ATOM 685 N N . GLN A 1 98 ? -3.142 6.717 15.671 1.00 83.62 98 GLN A N 1
ATOM 686 C CA . GLN A 1 98 ? -4.140 7.791 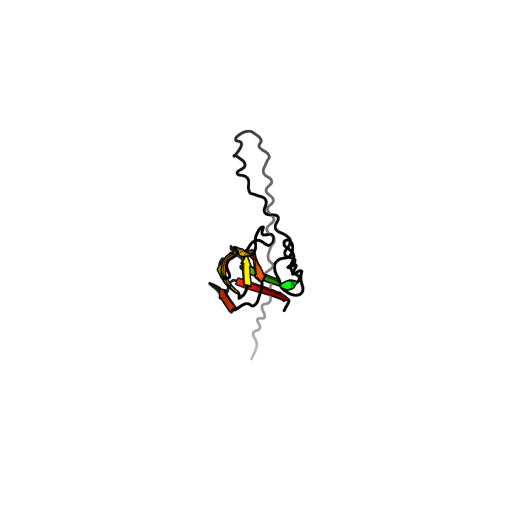15.646 1.00 83.62 98 GLN A CA 1
ATOM 687 C C . GLN A 1 98 ? -3.684 8.996 14.820 1.00 83.62 98 GLN A C 1
ATOM 689 O O . GLN A 1 98 ? -4.532 9.709 14.283 1.00 83.62 98 GLN A O 1
ATOM 694 N N . LEU A 1 99 ? -2.366 9.187 14.702 1.00 87.69 99 LEU A N 1
ATOM 695 C CA . LEU A 1 99 ? -1.732 10.285 13.969 1.00 87.69 99 LEU A CA 1
ATOM 696 C C . LEU A 1 99 ? -1.540 9.995 12.477 1.00 87.69 99 LEU A C 1
ATOM 698 O O . LEU A 1 99 ? -1.143 10.889 11.734 1.00 87.69 99 LEU A O 1
ATOM 702 N N . LEU A 1 100 ? -1.790 8.761 12.039 1.00 92.12 100 LEU A N 1
ATOM 703 C CA . LEU A 1 100 ? -1.628 8.397 10.640 1.00 92.12 100 LEU A CA 1
ATOM 704 C C . LEU A 1 100 ? -2.696 9.071 9.765 1.00 92.12 100 LEU A C 1
ATOM 706 O O . LEU A 1 100 ? -3.828 9.292 10.213 1.00 92.12 100 LEU A O 1
ATOM 710 N N . PRO A 1 101 ? -2.370 9.384 8.504 1.00 96.75 101 PRO A N 1
ATOM 711 C CA . PRO A 1 101 ? -3.345 9.921 7.574 1.00 96.75 101 PRO A CA 1
ATOM 712 C C . PRO A 1 101 ? -4.332 8.835 7.125 1.00 96.75 101 PRO A C 1
ATOM 714 O O . PRO A 1 101 ? -4.116 7.636 7.308 1.00 96.75 101 PRO A O 1
ATOM 717 N N . SER A 1 102 ? -5.433 9.257 6.506 1.00 95.69 102 SER A N 1
ATOM 718 C CA . SER A 1 102 ? -6.378 8.373 5.807 1.00 95.69 102 SER A CA 1
ATOM 719 C C . SER A 1 102 ? -6.073 8.236 4.309 1.00 95.69 102 SER A C 1
ATOM 721 O O . SER A 1 102 ? -6.788 7.536 3.594 1.00 95.69 102 SER A O 1
ATOM 723 N N . SER A 1 103 ? -5.028 8.904 3.816 1.00 96.69 103 SER A N 1
ATOM 724 C CA . SER A 1 103 ? -4.570 8.818 2.432 1.00 96.69 103 SER A CA 1
ATOM 725 C C . SER A 1 103 ? -3.057 8.989 2.357 1.00 96.69 103 SER A C 1
ATOM 727 O O . SER A 1 103 ? -2.514 9.804 3.093 1.00 96.69 103 SER A O 1
ATOM 729 N N . GLU A 1 104 ? -2.407 8.269 1.445 1.00 97.44 104 GLU A N 1
ATOM 730 C CA . GLU A 1 104 ? -0.953 8.314 1.250 1.00 97.44 104 GLU A CA 1
ATOM 731 C C . GLU A 1 104 ? -0.601 8.127 -0.230 1.00 97.44 104 GLU A C 1
ATOM 733 O O . GLU A 1 104 ? -1.261 7.358 -0.936 1.00 97.44 104 GLU A O 1
ATOM 738 N N . THR A 1 105 ? 0.454 8.806 -0.689 1.00 97.69 105 THR A N 1
ATOM 739 C CA . THR A 1 105 ? 1.043 8.595 -2.018 1.00 97.69 105 THR A CA 1
ATOM 740 C C . THR A 1 105 ? 2.421 7.970 -1.872 1.00 97.69 105 THR A C 1
ATOM 742 O O . THR A 1 105 ? 3.325 8.547 -1.276 1.00 97.69 105 THR A O 1
ATOM 745 N N . LEU A 1 106 ? 2.596 6.796 -2.465 1.00 96.44 106 LEU A N 1
ATOM 746 C CA . LEU A 1 106 ? 3.821 6.020 -2.403 1.00 96.44 106 LEU A CA 1
ATOM 747 C C . LEU A 1 106 ? 4.528 6.038 -3.759 1.00 96.44 106 LEU A C 1
ATOM 749 O O . LEU A 1 106 ? 4.045 5.467 -4.738 1.00 96.44 106 LEU A O 1
ATOM 753 N N . HIS A 1 107 ? 5.719 6.633 -3.794 1.00 97.56 107 HIS A N 1
ATOM 754 C CA . HIS A 1 107 ? 6.627 6.499 -4.930 1.00 97.56 107 HIS A CA 1
ATOM 755 C C . HIS A 1 107 ? 7.290 5.116 -4.928 1.00 97.56 107 HIS A C 1
ATOM 757 O O . HIS A 1 107 ? 7.890 4.718 -3.923 1.00 97.56 107 HIS A O 1
ATOM 763 N N . VAL A 1 108 ? 7.233 4.403 -6.055 1.00 96.75 108 VAL A N 1
ATOM 764 C CA . VAL A 1 108 ? 7.845 3.082 -6.256 1.00 96.75 108 VAL A CA 1
ATOM 765 C C . VAL A 1 108 ? 8.937 3.203 -7.327 1.00 96.75 108 VAL A C 1
ATOM 767 O O . VAL A 1 108 ? 8.623 3.389 -8.508 1.00 96.75 108 VAL A O 1
ATOM 770 N N . PRO A 1 109 ? 10.226 3.118 -6.946 1.00 97.31 109 PRO A N 1
ATOM 771 C CA . PRO A 1 109 ? 11.327 3.170 -7.902 1.00 97.31 109 PRO A CA 1
ATOM 772 C C . PRO A 1 109 ? 11.303 1.994 -8.884 1.00 97.31 109 PRO A C 1
ATOM 774 O O . PRO A 1 109 ? 10.786 0.922 -8.575 1.00 97.31 109 PRO A O 1
ATOM 777 N N . ALA A 1 110 ? 11.918 2.175 -10.051 1.00 96.81 110 ALA A N 1
ATOM 778 C CA . ALA A 1 110 ? 11.974 1.148 -11.088 1.00 96.81 110 ALA A CA 1
ATOM 779 C C . ALA A 1 110 ? 12.564 -0.176 -10.575 1.00 96.81 110 ALA A C 1
ATOM 781 O O . ALA A 1 110 ? 13.589 -0.186 -9.891 1.00 96.81 110 ALA A O 1
ATOM 782 N N . GLY A 1 111 ? 11.914 -1.292 -10.915 1.00 93.31 111 GLY A N 1
ATOM 783 C CA . GLY A 1 111 ? 12.308 -2.634 -10.476 1.00 93.31 111 GLY A CA 1
ATOM 784 C C . GLY A 1 111 ? 12.129 -2.909 -8.977 1.00 93.31 111 GLY A C 1
ATOM 785 O O . GLY A 1 111 ? 12.413 -4.018 -8.531 1.00 93.31 111 GLY A O 1
ATOM 786 N N . GLN A 1 112 ? 11.646 -1.946 -8.188 1.00 95.56 112 GLN A N 1
ATOM 787 C CA . GLN A 1 112 ? 11.471 -2.099 -6.746 1.00 95.56 112 GLN A CA 1
ATOM 788 C C . GLN A 1 112 ? 10.034 -2.453 -6.373 1.00 95.56 112 GLN A C 1
ATOM 790 O O . GLN A 1 112 ? 9.073 -2.175 -7.096 1.00 95.56 112 GLN A O 1
ATOM 795 N N . ARG A 1 113 ? 9.918 -3.022 -5.173 1.00 94.75 113 ARG A N 1
ATOM 796 C CA . ARG A 1 113 ? 8.655 -3.306 -4.502 1.00 94.75 113 ARG A CA 1
ATOM 797 C C . ARG A 1 113 ? 8.511 -2.446 -3.263 1.00 94.75 113 ARG A C 1
ATOM 799 O O . ARG A 1 113 ? 9.469 -2.304 -2.504 1.00 94.75 113 ARG A O 1
ATOM 806 N N . ARG A 1 114 ? 7.311 -1.932 -3.016 1.00 94.94 114 ARG A N 1
ATOM 807 C CA . ARG A 1 114 ? 6.958 -1.241 -1.770 1.00 94.94 114 ARG A CA 1
ATOM 808 C C . ARG A 1 114 ? 5.547 -1.610 -1.328 1.00 94.94 114 ARG A C 1
ATOM 810 O O . ARG A 1 114 ? 4.759 -2.093 -2.138 1.00 94.94 114 ARG A O 1
ATOM 817 N N . THR A 1 115 ? 5.242 -1.388 -0.055 1.00 94.56 115 THR A N 1
ATOM 818 C CA . THR A 1 115 ? 3.952 -1.747 0.544 1.00 94.56 115 THR A CA 1
ATOM 819 C C . THR A 1 115 ? 3.399 -0.573 1.342 1.00 94.56 115 THR A C 1
ATOM 821 O O . THR A 1 115 ? 4.145 0.078 2.064 1.00 94.56 115 THR A O 1
ATOM 824 N N . LEU A 1 116 ? 2.097 -0.327 1.212 1.00 94.88 116 LEU A N 1
ATOM 825 C CA . LEU A 1 116 ? 1.303 0.473 2.137 1.00 94.88 116 LEU A CA 1
ATOM 826 C C . LEU A 1 116 ? 0.483 -0.464 3.019 1.00 94.88 116 LEU A C 1
ATOM 828 O O . LEU A 1 116 ? -0.189 -1.364 2.518 1.00 94.88 116 LEU A O 1
ATOM 832 N N . TRP A 1 117 ? 0.511 -0.226 4.320 1.00 93.19 117 TRP A N 1
ATOM 833 C CA . TRP A 1 117 ? -0.313 -0.898 5.317 1.00 93.19 117 TRP A CA 1
ATOM 834 C C . TRP A 1 117 ? -1.496 -0.007 5.650 1.00 93.19 117 TRP A C 1
ATOM 836 O O . TRP A 1 117 ? -1.336 1.212 5.751 1.00 93.19 117 TRP A O 1
ATOM 846 N N . PHE A 1 118 ? -2.683 -0.588 5.792 1.00 91.75 118 PHE A N 1
ATOM 847 C CA . PHE A 1 118 ? -3.881 0.199 6.047 1.00 91.75 118 PHE A CA 1
ATOM 848 C C . PHE A 1 118 ? -4.915 -0.509 6.923 1.00 91.75 118 PHE A C 1
ATOM 850 O O . PHE A 1 118 ? -4.882 -1.727 7.106 1.00 91.75 118 PHE A O 1
ATOM 857 N N . THR A 1 119 ? -5.851 0.285 7.443 1.00 90.00 119 THR A N 1
ATOM 858 C CA . THR A 1 119 ? -7.077 -0.168 8.113 1.00 90.00 119 THR A CA 1
ATOM 859 C C . THR A 1 119 ? -8.332 0.360 7.431 1.00 90.00 119 THR A C 1
ATOM 861 O O . THR A 1 119 ? -8.296 1.336 6.671 1.00 90.00 119 THR A O 1
ATOM 864 N N . GLY A 1 120 ? -9.471 -0.260 7.738 1.00 87.06 120 GLY A N 1
ATOM 865 C CA . GLY A 1 120 ? -10.755 0.097 7.151 1.00 87.06 120 GLY A CA 1
ATOM 866 C C . GLY A 1 120 ? -10.849 -0.254 5.664 1.00 87.06 120 GLY A C 1
ATOM 867 O O . GLY A 1 120 ? -10.157 -1.126 5.153 1.00 87.06 120 GLY A O 1
ATOM 868 N N . ARG A 1 121 ? -11.748 0.420 4.944 1.00 88.19 121 ARG A N 1
ATOM 869 C CA . ARG A 1 121 ? -12.044 0.117 3.536 1.00 88.19 121 ARG A CA 1
ATOM 870 C C . ARG A 1 121 ? -11.284 1.041 2.600 1.00 88.19 121 ARG A C 1
ATOM 872 O O . ARG A 1 121 ? -11.179 2.233 2.878 1.00 88.19 121 ARG A O 1
ATOM 879 N N . ILE A 1 122 ? -10.853 0.514 1.457 1.00 91.44 122 ILE A N 1
ATOM 880 C CA . ILE A 1 122 ? -10.324 1.321 0.352 1.00 91.44 122 ILE A CA 1
ATOM 881 C C . ILE A 1 122 ? -11.461 2.155 -0.243 1.00 91.44 122 ILE A C 1
ATOM 883 O O . ILE A 1 122 ? -12.491 1.612 -0.644 1.00 91.44 122 ILE A O 1
ATOM 887 N N . THR A 1 123 ? -11.270 3.470 -0.296 1.00 93.06 123 THR A N 1
ATOM 888 C CA . THR A 1 123 ? -12.211 4.434 -0.889 1.00 93.06 123 THR A CA 1
ATOM 889 C C . THR A 1 123 ? -11.679 5.047 -2.179 1.00 93.06 123 THR A C 1
ATOM 891 O O . THR A 1 123 ? -12.468 5.531 -2.987 1.00 93.06 123 THR A O 1
ATOM 894 N N . GLY A 1 124 ? -10.364 4.995 -2.401 1.00 91.94 124 GLY A N 1
ATOM 895 C CA . GLY A 1 124 ? -9.727 5.462 -3.626 1.00 91.94 124 GLY A CA 1
ATOM 896 C C . GLY A 1 124 ? -8.386 4.779 -3.860 1.00 91.94 124 GLY A C 1
ATOM 897 O O . GLY A 1 124 ? -7.625 4.551 -2.922 1.00 91.94 124 GLY A O 1
ATOM 898 N N . LEU A 1 125 ? -8.104 4.454 -5.119 1.00 95.81 125 LEU A N 1
ATOM 899 C CA . LEU A 1 125 ? -6.818 3.935 -5.568 1.00 95.81 125 LEU A CA 1
ATOM 900 C C . LEU A 1 125 ? -6.522 4.505 -6.955 1.00 95.81 125 LEU A C 1
ATOM 902 O O . LEU A 1 125 ? -7.340 4.364 -7.865 1.00 95.81 125 LEU A O 1
ATOM 906 N N . SER A 1 126 ? -5.362 5.128 -7.124 1.00 95.88 126 SER A N 1
ATOM 907 C CA . SER A 1 126 ? -4.893 5.616 -8.422 1.00 95.88 126 SER A CA 1
ATOM 908 C C . SER A 1 126 ? -3.419 5.296 -8.629 1.00 95.88 126 SER A C 1
ATOM 910 O O . SER A 1 126 ? -2.658 5.124 -7.679 1.00 95.88 126 SER A O 1
ATOM 912 N N . CYS A 1 127 ? -3.023 5.182 -9.892 1.00 94.50 127 CYS A N 1
ATOM 913 C CA . CYS A 1 127 ? -1.646 4.955 -10.313 1.00 94.50 127 CYS A CA 1
ATOM 914 C C . CYS A 1 127 ? -1.261 6.015 -11.332 1.00 94.50 127 CYS A C 1
ATOM 916 O O . CYS A 1 127 ? -2.061 6.345 -12.208 1.00 94.50 127 CYS A O 1
ATOM 918 N N . SER A 1 128 ? -0.033 6.519 -11.250 1.00 96.31 128 SER A N 1
ATOM 919 C CA . SER A 1 128 ? 0.454 7.520 -12.201 1.00 96.31 128 SER A CA 1
ATOM 920 C C . SER A 1 128 ? 0.723 6.948 -13.596 1.00 96.31 128 SER A C 1
ATOM 922 O O . SER A 1 128 ? 0.763 7.702 -14.565 1.00 96.31 128 SER A O 1
ATOM 924 N N . ASN A 1 129 ? 0.898 5.627 -13.722 1.00 91.56 129 ASN A N 1
ATOM 925 C CA . ASN A 1 129 ? 1.075 4.938 -14.999 1.00 91.56 129 ASN A CA 1
ATOM 926 C C . ASN A 1 129 ? 0.729 3.438 -14.907 1.00 91.56 129 ASN A C 1
ATOM 928 O O . ASN A 1 129 ? 0.474 2.904 -13.829 1.00 91.56 129 ASN A O 1
ATOM 932 N N . SER A 1 130 ? 0.738 2.754 -16.056 1.00 91.44 130 SER A N 1
ATOM 933 C CA . SER A 1 130 ? 0.434 1.322 -16.189 1.00 91.44 130 SER A CA 1
ATOM 934 C C . SER A 1 130 ? 1.634 0.390 -15.963 1.00 91.44 130 SER A C 1
ATOM 936 O O . SER A 1 130 ? 1.495 -0.817 -16.127 1.00 91.44 130 SER A O 1
ATOM 938 N N . ALA A 1 131 ? 2.816 0.916 -15.623 1.00 91.31 131 ALA A N 1
ATOM 939 C CA . ALA A 1 131 ? 4.017 0.118 -15.349 1.00 91.31 131 ALA A CA 1
ATOM 940 C C . ALA A 1 131 ? 4.085 -0.379 -13.889 1.00 91.31 131 ALA A C 1
ATOM 942 O O . ALA A 1 131 ? 5.116 -0.897 -13.450 1.00 91.31 131 ALA A O 1
ATOM 943 N N . LEU A 1 132 ? 2.996 -0.209 -13.135 1.00 91.69 132 LEU A N 1
ATOM 944 C CA . LEU A 1 132 ? 2.846 -0.631 -11.749 1.00 91.69 132 LEU A CA 1
ATOM 945 C C . LEU A 1 132 ? 1.950 -1.869 -11.669 1.00 91.69 132 LEU A C 1
ATOM 947 O O . LEU A 1 132 ? 0.795 -1.841 -12.088 1.00 91.69 132 LEU A O 1
ATOM 951 N N . ASN A 1 133 ? 2.473 -2.941 -11.080 1.00 91.69 133 ASN A N 1
ATOM 952 C CA . ASN A 1 133 ? 1.695 -4.119 -10.716 1.00 91.69 133 ASN A CA 1
ATOM 953 C C . ASN A 1 133 ? 1.266 -4.000 -9.256 1.00 91.69 133 ASN A C 1
ATOM 955 O O . ASN A 1 133 ? 2.107 -3.763 -8.387 1.00 91.69 133 ASN A O 1
ATOM 959 N N . ILE A 1 134 ? -0.025 -4.184 -8.984 1.00 92.69 134 ILE A N 1
ATOM 960 C CA . ILE A 1 134 ? -0.611 -4.008 -7.652 1.00 92.69 134 ILE A CA 1
ATOM 961 C C . ILE A 1 134 ? -1.138 -5.348 -7.148 1.00 92.69 134 ILE A C 1
ATOM 963 O O . ILE A 1 134 ? -1.909 -6.019 -7.831 1.00 92.69 134 ILE A O 1
ATOM 967 N N . GLY A 1 135 ? -0.756 -5.707 -5.927 1.00 91.38 135 GLY A N 1
ATOM 968 C CA . GLY A 1 135 ? -1.385 -6.758 -5.139 1.00 91.38 135 GLY A CA 1
ATOM 969 C C . GLY A 1 135 ? -2.048 -6.152 -3.908 1.00 91.38 135 GLY A C 1
ATOM 970 O O . GLY A 1 135 ? -1.444 -5.331 -3.222 1.00 91.38 135 GLY A O 1
ATOM 971 N N . ILE A 1 136 ? -3.284 -6.553 -3.618 1.00 88.12 136 ILE A N 1
ATOM 972 C CA . ILE A 1 136 ? -4.014 -6.104 -2.429 1.00 88.12 136 ILE A CA 1
ATOM 973 C C . ILE A 1 136 ? -4.419 -7.335 -1.636 1.00 88.12 136 ILE A C 1
ATOM 975 O O . ILE A 1 136 ? -5.096 -8.221 -2.155 1.00 88.12 136 ILE A O 1
ATOM 979 N N . ALA A 1 137 ? -4.021 -7.368 -0.371 1.00 84.56 137 ALA A N 1
ATOM 980 C CA . ALA A 1 137 ? -4.525 -8.315 0.605 1.00 84.56 137 ALA A CA 1
ATOM 981 C C . ALA A 1 137 ? -5.284 -7.523 1.664 1.00 84.56 137 ALA A C 1
ATOM 983 O O . ALA A 1 137 ? -4.715 -6.664 2.330 1.00 84.56 137 ALA A O 1
ATOM 984 N N . HIS A 1 138 ? -6.574 -7.792 1.811 1.00 78.31 138 HIS A N 1
ATOM 985 C CA . HIS A 1 138 ? -7.419 -7.116 2.784 1.00 78.31 138 HIS A CA 1
ATOM 986 C C . HIS A 1 138 ? -8.298 -8.146 3.477 1.00 78.31 138 HIS A C 1
ATOM 988 O O . HIS A 1 138 ? -8.929 -8.971 2.813 1.00 78.31 138 HIS A O 1
ATOM 994 N N . ARG A 1 139 ? -8.312 -8.110 4.808 1.00 65.44 139 ARG A N 1
ATOM 995 C CA . ARG A 1 139 ? -9.169 -8.965 5.623 1.00 65.44 139 ARG A CA 1
ATOM 996 C C . ARG A 1 139 ? -10.413 -8.162 5.988 1.00 65.44 139 ARG A C 1
ATOM 998 O O . ARG A 1 139 ? -10.330 -7.238 6.788 1.00 65.44 139 ARG A O 1
ATOM 1005 N N . GLY A 1 140 ? -11.515 -8.470 5.304 1.00 55.72 140 GLY A N 1
ATOM 1006 C CA . GLY A 1 140 ? -12.837 -7.891 5.549 1.00 55.72 140 GLY A CA 1
ATOM 1007 C C . GLY A 1 140 ? -13.610 -8.651 6.610 1.00 55.72 140 GLY A C 1
ATOM 100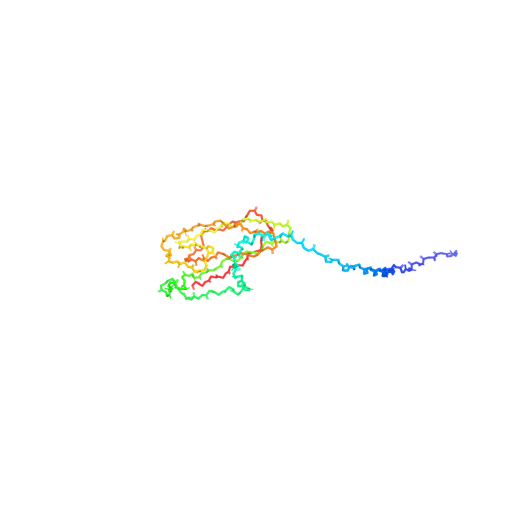8 O O . GLY A 1 140 ? -13.493 -9.897 6.620 1.00 55.72 140 GLY A O 1
#

Organism: NCBI:txid2055836

Sequence (140 aa):
MGPQNSSTEDDSRADPQRRSVLAAMGALTGTALTSAGTAAARQDDGQVETRGCSDAALTPEDWSTGALTVQACSGSSGEVSLSVTGRVSPDRHVQNTQLLPSSETLHVPAGQRRTLWFTGRITGLSCSNSALNIGIAHRG

Radius of gyration: 26.67 Å; chains: 1; bounding box: 61×40×89 Å

Foldseek 3Di:
DDDDDDDDDDDPDDDDDDDDDDDDDDDDDDDDDPPPDPPPPPPDPDPFDQDDQACVRADLQRRFQKKKKKFFEAPDKWKKKWAFPAFKDQDSHDPDRVPGDRMDIDIADHRGMGMMGHHHGTPDMDMPDPRMDMDMDGND